Protein AF-A0A5R2NG31-F1 (afdb_monomer)

Solvent-accessible surface area (backbone atoms only — not comparable to full-atom values): 1987 Å² total; per-residue (Å²): 137,81,82,91,74,82,90,77,61,56,70,75,66,73,38,81,40,65,69,55,51,53,53,52,62,74,74,106

Sequence (28 aa):
MTPKAVFWDMDGTLVDSEPLHEAALIAA

pLDDT: mean 94.28, std 4.65, range [78.19, 97.81]

Foldseek 3Di:
DDDPDDDFDDDPTVDVCVVVVVVVVVVD

Structure (mmCIF, N/CA/C/O backbone):
data_AF-A0A5R2NG31-F1
#
_entry.id   AF-A0A5R2NG31-F1
#
loop_
_atom_site.group_PDB
_atom_site.id
_atom_site.type_symbol
_atom_site.label_atom_id
_atom_site.label_alt_id
_atom_site.label_comp_id
_atom_site.label_asym_id
_atom_site.label_entity_id
_atom_site.label_seq_id
_atom_site.pdbx_PDB_ins_code
_atom_site.Cartn_x
_atom_site.Cartn_y
_atom_site.Cartn_z
_atom_site.occupancy
_atom_site.B_iso_or_equiv
_atom_site.auth_seq_id
_atom_site.auth_comp_id
_atom_site.auth_asym_id
_atom_site.auth_atom_id
_atom_site.pdbx_PDB_model_num
ATOM 1 N N . MET A 1 1 ? -2.925 -1.901 28.348 1.00 80.88 1 MET A N 1
ATOM 2 C CA . MET A 1 1 ? -4.002 -1.450 27.440 1.00 80.88 1 MET A CA 1
ATOM 3 C C . MET A 1 1 ? -3.800 -2.150 26.114 1.00 80.88 1 MET A C 1
ATOM 5 O O . MET A 1 1 ? -2.752 -1.953 25.518 1.00 80.88 1 MET A O 1
ATOM 9 N N . THR A 1 2 ? -4.742 -2.994 25.697 1.00 88.75 2 THR A N 1
ATOM 10 C CA . THR A 1 2 ? -4.665 -3.685 24.402 1.00 88.75 2 THR A CA 1
ATOM 11 C C . THR A 1 2 ? -5.470 -2.886 23.380 1.00 88.75 2 THR A C 1
ATOM 13 O O . THR A 1 2 ? -6.641 -2.599 23.654 1.00 88.75 2 THR A O 1
ATOM 16 N N . PRO A 1 3 ? -4.881 -2.481 22.243 1.00 90.00 3 PRO A N 1
ATOM 17 C CA . PRO A 1 3 ? -5.624 -1.775 21.208 1.00 90.00 3 PRO A CA 1
ATOM 18 C C . PRO A 1 3 ? -6.745 -2.668 20.663 1.00 90.00 3 PRO A C 1
ATOM 20 O O . PRO A 1 3 ? -6.543 -3.853 20.414 1.00 90.00 3 PRO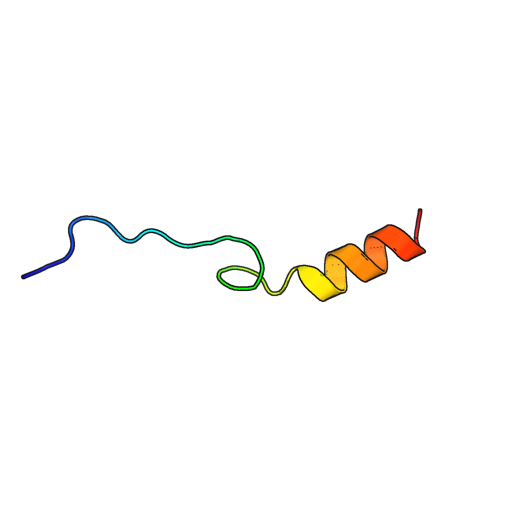 A O 1
ATOM 23 N N . LYS A 1 4 ? -7.947 -2.096 20.516 1.00 95.50 4 LYS A N 1
ATOM 24 C CA . LYS A 1 4 ? -9.136 -2.813 20.017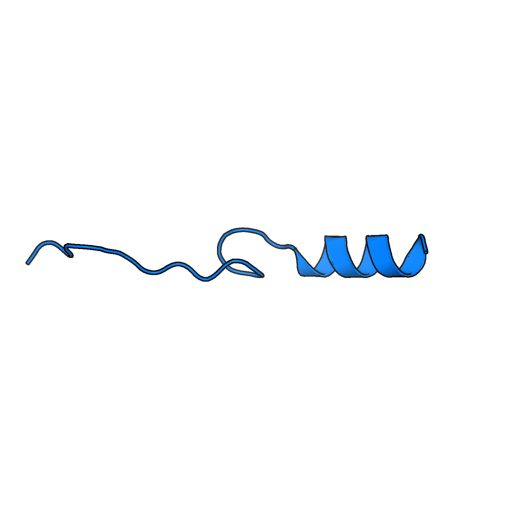 1.00 95.50 4 LYS A CA 1
ATOM 25 C C . LYS A 1 4 ? -9.161 -2.937 18.492 1.00 95.50 4 LYS A C 1
ATOM 27 O O . LYS A 1 4 ? -9.849 -3.803 17.968 1.00 95.50 4 LYS A O 1
ATOM 32 N N . ALA A 1 5 ? -8.440 -2.058 17.807 1.00 94.50 5 ALA A N 1
ATOM 33 C CA . ALA A 1 5 ? -8.260 -2.056 16.366 1.00 94.50 5 ALA A CA 1
ATOM 34 C C . ALA A 1 5 ? -6.962 -1.318 16.024 1.00 94.50 5 ALA A C 1
ATOM 36 O O . ALA A 1 5 ? -6.490 -0.492 16.812 1.00 94.50 5 ALA A O 1
ATOM 37 N N . VAL A 1 6 ? -6.418 -1.615 14.848 1.00 93.06 6 VAL A N 1
ATOM 38 C CA . VAL A 1 6 ? -5.289 -0.900 14.252 1.00 93.06 6 VAL A CA 1
ATOM 39 C C . VAL A 1 6 ? -5.703 -0.507 12.844 1.00 93.06 6 VAL A C 1
ATOM 41 O O . VAL A 1 6 ? -6.202 -1.343 12.093 1.00 93.06 6 VAL A O 1
ATOM 44 N N . PHE A 1 7 ? -5.525 0.768 12.520 1.00 94.25 7 PHE A N 1
ATOM 45 C CA . PHE A 1 7 ? -5.740 1.276 11.176 1.00 94.25 7 PHE A CA 1
ATOM 46 C C . PHE A 1 7 ? -4.424 1.199 10.422 1.00 94.25 7 PHE A C 1
ATOM 48 O O . PHE A 1 7 ? -3.397 1.647 10.930 1.00 94.25 7 PHE A O 1
ATOM 55 N N . TRP A 1 8 ? -4.481 0.622 9.231 1.00 96.25 8 TRP A N 1
ATOM 56 C CA . TRP A 1 8 ? -3.351 0.521 8.327 1.00 96.25 8 TRP A CA 1
ATOM 57 C C . TRP A 1 8 ? -3.689 1.275 7.054 1.00 96.25 8 TRP A C 1
ATOM 59 O O . TRP A 1 8 ? -4.790 1.125 6.521 1.00 96.25 8 TRP A O 1
ATOM 69 N N . AS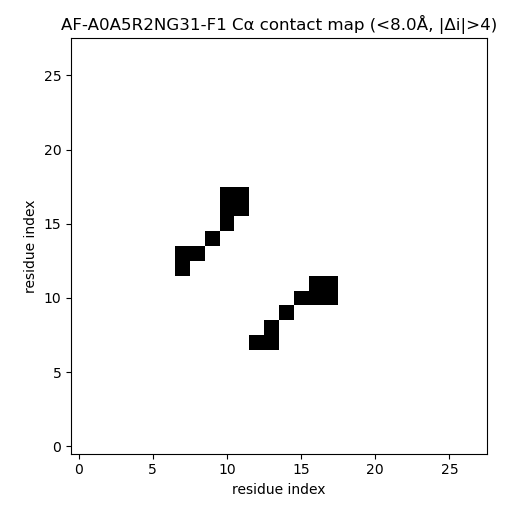P A 1 9 ? -2.745 2.093 6.615 1.00 95.75 9 ASP A N 1
ATOM 70 C CA . ASP A 1 9 ? -2.765 2.669 5.280 1.00 95.75 9 ASP A CA 1
ATOM 71 C C . ASP A 1 9 ? -2.374 1.602 4.247 1.00 95.75 9 ASP A C 1
ATOM 73 O O . ASP A 1 9 ? -1.775 0.587 4.603 1.00 95.75 9 ASP A O 1
ATOM 77 N N . MET A 1 10 ? -2.751 1.783 2.988 1.00 95.69 10 MET A N 1
ATOM 78 C CA . MET A 1 10 ? -2.554 0.771 1.951 1.00 95.69 10 MET A CA 1
ATOM 79 C C . MET A 1 10 ? -1.217 0.958 1.229 1.00 95.69 10 MET A C 1
ATOM 81 O O . MET A 1 10 ? -0.328 0.114 1.372 1.00 95.69 10 MET A O 1
ATOM 85 N N . ASP A 1 11 ? -1.087 2.061 0.495 1.00 96.00 11 ASP A N 1
ATOM 86 C CA . ASP A 1 11 ? 0.069 2.389 -0.338 1.00 96.00 11 ASP A CA 1
ATOM 87 C C . ASP A 1 11 ? 1.251 2.827 0.537 1.00 96.00 11 ASP A C 1
ATOM 89 O O . ASP A 1 11 ? 1.079 3.490 1.561 1.00 96.00 11 ASP A O 1
ATOM 93 N N . GLY A 1 12 ? 2.450 2.350 0.220 1.00 91.44 12 GLY A N 1
ATOM 94 C CA . GLY A 1 12 ? 3.663 2.564 1.010 1.00 91.44 12 GLY A CA 1
ATOM 95 C C . GLY A 1 12 ? 3.654 1.973 2.433 1.00 91.44 12 GLY A C 1
ATOM 96 O O . GLY A 1 12 ? 4.679 2.020 3.115 1.00 91.44 12 GLY A O 1
ATOM 97 N N . THR A 1 13 ? 2.533 1.407 2.905 1.00 94.69 13 THR A N 1
ATOM 98 C CA . THR A 1 13 ? 2.375 0.892 4.278 1.00 94.69 13 THR 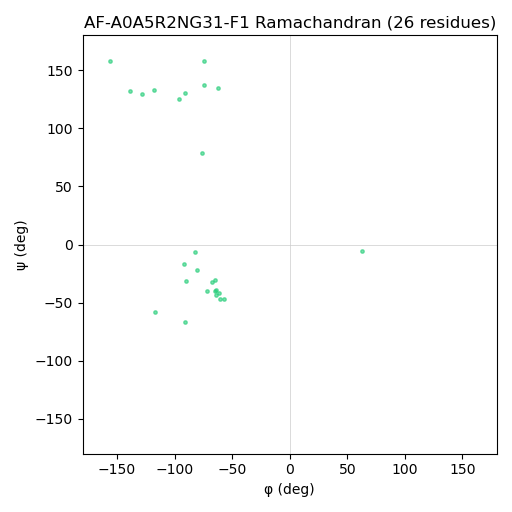A CA 1
ATOM 99 C C . THR A 1 13 ? 2.117 -0.613 4.314 1.00 94.69 13 THR A C 1
ATOM 101 O O . THR A 1 13 ? 2.879 -1.349 4.943 1.00 94.69 13 THR A O 1
ATOM 104 N N . LEU A 1 14 ? 1.054 -1.096 3.664 1.00 96.88 14 LEU A N 1
ATOM 105 C CA . LEU A 1 14 ? 0.793 -2.536 3.526 1.00 96.88 14 LEU A CA 1
ATOM 106 C C . LEU A 1 14 ? 1.442 -3.107 2.266 1.00 96.88 14 LEU A C 1
ATOM 108 O O . LEU A 1 14 ? 1.828 -4.277 2.253 1.00 96.88 14 LEU A O 1
ATOM 112 N N . VAL A 1 15 ? 1.545 -2.288 1.220 1.00 95.81 15 VAL A N 1
ATOM 113 C CA . VAL A 1 15 ? 2.140 -2.647 -0.065 1.00 95.81 15 VAL A CA 1
ATOM 114 C C . VAL A 1 15 ? 2.989 -1.481 -0.548 1.00 95.81 15 VAL A C 1
ATOM 116 O O . VAL A 1 15 ? 2.517 -0.353 -0.570 1.00 95.81 15 VAL A O 1
ATOM 119 N N . ASP A 1 16 ? 4.218 -1.765 -0.973 1.00 96.06 16 ASP A N 1
ATOM 120 C CA . ASP A 1 16 ? 5.058 -0.819 -1.718 1.00 96.06 16 ASP A CA 1
ATOM 121 C C . ASP A 1 16 ? 4.546 -0.747 -3.166 1.00 96.06 16 ASP A C 1
ATOM 123 O O . ASP A 1 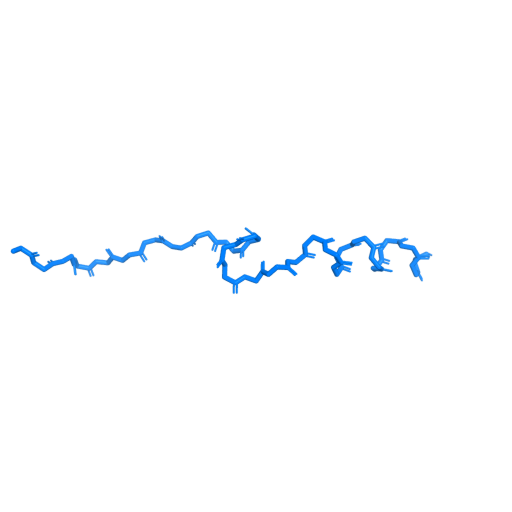16 ? 4.997 -1.473 -4.057 1.00 96.06 16 ASP A O 1
ATOM 127 N N . SER A 1 17 ? 3.460 -0.001 -3.353 1.00 96.31 17 SER A N 1
ATOM 128 C CA . SER A 1 17 ? 2.650 0.005 -4.572 1.00 96.31 17 SER A CA 1
ATOM 129 C C . SER A 1 17 ? 3.093 1.076 -5.563 1.00 96.31 17 SER A C 1
ATOM 131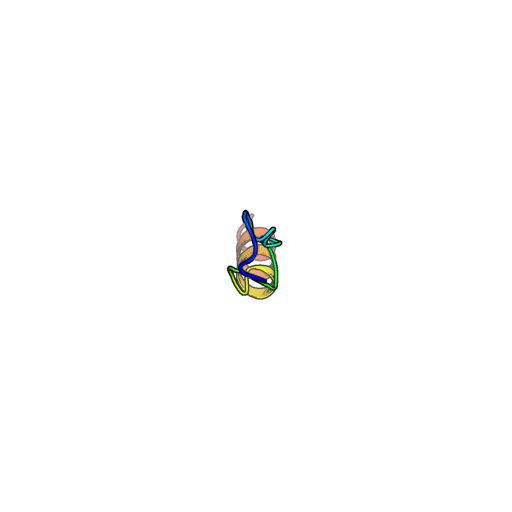 O O . SER A 1 17 ? 2.782 0.976 -6.750 1.00 96.31 17 SER A O 1
ATOM 133 N N . GLU A 1 18 ? 3.874 2.060 -5.129 1.00 95.62 18 GLU A N 1
ATOM 134 C CA . GLU A 1 18 ? 4.361 3.168 -5.944 1.00 95.62 18 GLU A CA 1
ATOM 135 C C . GLU A 1 18 ? 5.155 2.694 -7.177 1.00 95.62 18 GLU A C 1
ATOM 137 O O . GLU A 1 18 ? 4.801 3.109 -8.286 1.00 95.62 18 GLU A O 1
ATOM 142 N N . PRO A 1 19 ? 6.117 1.749 -7.078 1.00 97.50 19 PRO A N 1
ATOM 143 C CA . PRO A 1 19 ? 6.805 1.229 -8.264 1.00 97.50 19 PRO A CA 1
ATOM 144 C C . PRO A 1 19 ? 5.871 0.457 -9.207 1.00 97.50 19 PRO A C 1
ATOM 146 O O . PRO A 1 19 ? 6.077 0.428 -10.423 1.00 97.50 19 PRO A O 1
ATOM 149 N N . LEU A 1 20 ? 4.831 -0.184 -8.660 1.00 96.69 20 LEU A N 1
ATOM 150 C CA . LEU A 1 20 ? 3.847 -0.935 -9.442 1.00 96.69 20 LEU A CA 1
ATOM 151 C C . LEU A 1 20 ? 2.936 0.012 -10.229 1.00 96.69 20 LEU A C 1
ATOM 153 O O . LEU A 1 20 ? 2.637 -0.252 -11.394 1.00 96.69 20 LEU A O 1
ATOM 157 N N . HIS A 1 21 ? 2.531 1.127 -9.620 1.00 96.56 21 HIS A N 1
ATOM 158 C CA . HIS A 1 21 ? 1.760 2.176 -10.281 1.00 96.56 21 HIS A CA 1
ATOM 159 C C . HIS A 1 21 ? 2.555 2.836 -11.410 1.00 96.56 21 HIS A C 1
ATOM 161 O O . HIS A 1 21 ? 2.017 3.016 -12.502 1.00 96.56 21 HIS A O 1
ATOM 167 N N . GLU A 1 22 ? 3.837 3.136 -11.188 1.00 97.81 22 GLU A N 1
ATOM 168 C CA . GLU A 1 22 ? 4.716 3.669 -12.234 1.00 97.81 22 GLU A CA 1
ATOM 169 C C . GLU A 1 22 ? 4.856 2.695 -13.411 1.00 97.81 22 GLU A C 1
ATOM 171 O O . GLU A 1 22 ? 4.680 3.086 -14.567 1.00 97.81 22 GLU A O 1
ATOM 176 N N . ALA A 1 23 ? 5.102 1.411 -13.132 1.00 97.81 23 ALA A N 1
ATOM 177 C CA . ALA A 1 23 ? 5.193 0.386 -14.168 1.00 97.81 23 ALA A CA 1
ATOM 178 C C . ALA A 1 23 ? 3.881 0.239 -14.958 1.00 97.81 23 ALA A C 1
ATOM 180 O O . ALA A 1 23 ? 3.908 0.119 -16.184 1.00 97.81 23 ALA A O 1
ATOM 181 N N . ALA A 1 24 ? 2.736 0.278 -14.272 1.00 97.50 24 ALA A N 1
ATOM 182 C CA 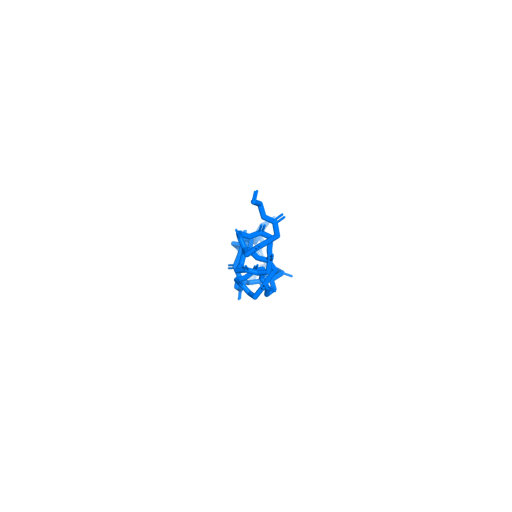. ALA A 1 24 ? 1.423 0.212 -14.907 1.00 97.50 24 ALA A CA 1
ATOM 183 C C . ALA A 1 24 ? 1.148 1.436 -15.791 1.00 97.50 24 ALA A C 1
ATOM 185 O O . ALA A 1 24 ? 0.615 1.284 -16.887 1.00 97.50 24 ALA A O 1
ATOM 186 N N . LEU A 1 25 ? 1.547 2.630 -15.345 1.00 97.62 25 LEU A N 1
ATOM 187 C CA . LEU A 1 25 ? 1.405 3.865 -16.115 1.00 97.62 25 LEU A CA 1
ATOM 188 C C . LEU A 1 25 ? 2.245 3.839 -17.399 1.00 97.62 25 LEU A C 1
ATOM 190 O O . LEU A 1 25 ? 1.776 4.298 -18.433 1.00 97.62 25 LEU A O 1
ATOM 194 N N . ILE A 1 26 ? 3.464 3.293 -17.347 1.00 97.38 26 ILE A N 1
ATOM 195 C CA . ILE A 1 26 ? 4.337 3.141 -18.526 1.00 97.38 26 ILE A CA 1
ATOM 196 C C . ILE A 1 26 ? 3.765 2.129 -19.530 1.00 97.38 26 ILE A C 1
ATOM 198 O O . ILE A 1 26 ? 3.995 2.256 -20.731 1.00 97.38 26 ILE A O 1
ATOM 202 N N . ALA A 1 27 ? 3.060 1.106 -19.047 1.00 95.44 27 ALA A N 1
ATOM 203 C CA . ALA A 1 27 ? 2.502 0.044 -19.878 1.00 95.44 27 ALA A CA 1
ATOM 204 C C . ALA A 1 27 ? 1.161 0.40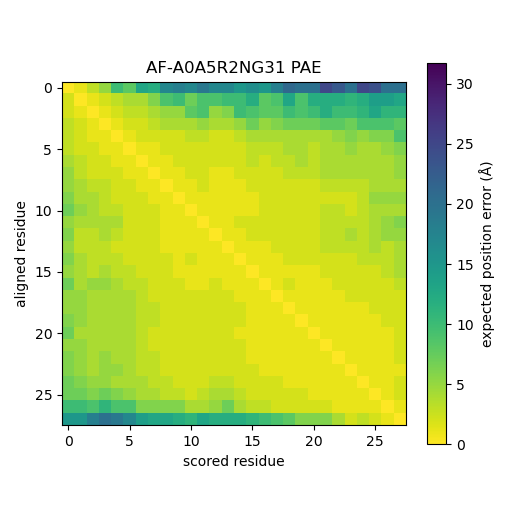1 -20.557 1.00 95.44 27 ALA A C 1
ATOM 206 O O . ALA A 1 27 ? 0.666 -0.411 -21.343 1.00 95.44 27 ALA A O 1
ATOM 207 N N . ALA A 1 28 ? 0.571 1.557 -20.236 1.00 78.19 28 ALA A N 1
ATOM 208 C CA . ALA A 1 28 ? -0.710 2.038 -20.761 1.00 78.19 28 ALA A CA 1
ATOM 209 C C . ALA A 1 28 ? -0.552 2.836 -22.066 1.00 78.19 28 ALA A C 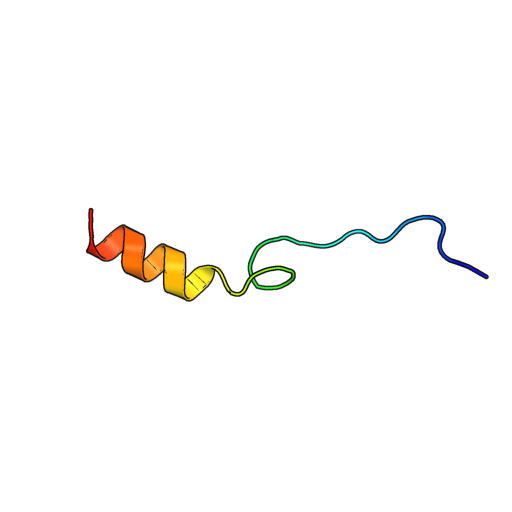1
ATOM 211 O O . ALA A 1 28 ? -1.438 2.686 -22.940 1.00 78.19 28 ALA A O 1
#

Secondary structure (DSSP, 8-state):
---S-----SBTTTB--HHHHHHHHHT-

Radius of gyration: 14.52 Å; Cα contacts (8 Å, |Δi|>4): 9; chains: 1; bounding box: 16×8×48 Å